Protein AF-A0A3C1V632-F1 (afdb_monomer_lite)

Secondary structure (DSSP, 8-state):
--S-SEE----HHHHHHHHHHHHH-TT--S----S-SS-EEHHHHHHHHHHHTT----SPPPHHHHHHHHGGGHHHHT-------HHHHHTT---S--

Radius of gyration: 15.88 Å; chains: 1; bounding box: 30×27×42 Å

pLDDT: mean 89.16, std 10.52, range [65.88, 98.31]

Structure (mmCIF, N/CA/C/O backbone):
data_AF-A0A3C1V632-F1
#
_entry.id   AF-A0A3C1V632-F1
#
loop_
_atom_site.group_PDB
_atom_site.id
_atom_site.type_symbol
_atom_site.label_atom_id
_atom_site.label_alt_id
_atom_site.label_comp_id
_atom_site.label_asym_id
_atom_site.label_entity_id
_atom_site.label_seq_id
_atom_site.pdbx_PDB_ins_code
_atom_site.Cartn_x
_atom_site.Cartn_y
_atom_site.Cartn_z
_atom_site.occupancy
_atom_site.B_iso_or_equiv
_atom_site.auth_seq_id
_atom_site.auth_comp_id
_atom_site.auth_asym_id
_atom_site.auth_atom_id
_atom_site.pdbx_PDB_model_num
ATOM 1 N N . GLY A 1 1 ? 7.852 10.509 -15.169 1.00 74.88 1 GLY A N 1
ATOM 2 C CA . GLY A 1 1 ? 8.317 11.387 -14.063 1.00 74.88 1 GLY A CA 1
ATOM 3 C C . GLY A 1 1 ? 9.647 10.891 -13.506 1.00 74.88 1 GLY A C 1
ATOM 4 O O . GLY A 1 1 ? 10.210 9.983 -14.101 1.00 74.88 1 GLY A O 1
ATOM 5 N N . ASN A 1 2 ? 10.150 11.454 -12.397 1.00 79.69 2 ASN A N 1
ATOM 6 C CA . ASN A 1 2 ? 11.472 11.105 -11.827 1.00 79.69 2 ASN A CA 1
ATOM 7 C C . ASN A 1 2 ? 11.470 9.885 -10.876 1.00 79.69 2 ASN A C 1
ATOM 9 O O . ASN A 1 2 ? 12.524 9.499 -10.379 1.00 79.69 2 ASN A O 1
ATOM 13 N N . GLY A 1 3 ? 10.301 9.297 -10.595 1.00 83.88 3 GLY A N 1
ATOM 14 C CA . GLY A 1 3 ? 10.153 8.080 -9.788 1.00 83.88 3 GLY A CA 1
ATOM 15 C C . GLY A 1 3 ? 10.287 8.278 -8.274 1.00 83.88 3 GLY A C 1
ATOM 16 O O . GLY A 1 3 ? 10.037 7.336 -7.527 1.00 83.88 3 GLY A O 1
ATOM 17 N N . ARG A 1 4 ? 10.641 9.487 -7.816 1.00 89.50 4 ARG A N 1
ATOM 18 C CA . ARG A 1 4 ? 10.843 9.816 -6.397 1.00 89.50 4 ARG A CA 1
ATOM 19 C C . ARG A 1 4 ? 9.546 10.156 -5.669 1.00 89.50 4 ARG A C 1
ATOM 21 O O . ARG A 1 4 ? 9.582 10.347 -4.457 1.00 89.50 4 ARG A O 1
ATOM 28 N N . GLN A 1 5 ? 8.416 10.258 -6.359 1.00 90.31 5 GLN A N 1
ATOM 29 C CA . GLN A 1 5 ? 7.134 10.481 -5.702 1.00 90.31 5 GLN A CA 1
ATOM 30 C C . GLN A 1 5 ? 6.790 9.306 -4.780 1.00 90.31 5 GLN A C 1
ATOM 32 O O . GLN A 1 5 ? 7.066 8.147 -5.104 1.00 90.31 5 GLN A O 1
ATOM 37 N N . TRP A 1 6 ? 6.222 9.616 -3.619 1.00 94.25 6 TRP A N 1
ATOM 38 C CA . TRP A 1 6 ? 5.627 8.604 -2.753 1.00 94.25 6 TRP A CA 1
ATOM 39 C C . TRP A 1 6 ? 4.367 8.052 -3.416 1.00 94.25 6 TRP A C 1
ATOM 41 O O . TRP A 1 6 ? 3.555 8.836 -3.907 1.00 94.25 6 TRP A O 1
ATOM 51 N N . MET A 1 7 ? 4.231 6.727 -3.432 1.00 92.56 7 MET A N 1
ATOM 52 C CA . MET A 1 7 ? 3.099 6.022 -4.027 1.00 92.56 7 MET A CA 1
ATOM 53 C C . MET A 1 7 ? 2.294 5.340 -2.914 1.00 92.56 7 MET A C 1
ATOM 55 O O . MET A 1 7 ? 2.722 4.292 -2.424 1.00 92.56 7 MET A O 1
ATOM 59 N N . PRO A 1 8 ? 1.148 5.908 -2.497 1.00 93.19 8 PRO A N 1
ATOM 60 C CA . PRO A 1 8 ? 0.179 5.176 -1.694 1.00 93.19 8 PRO A CA 1
ATOM 61 C C . PRO A 1 8 ? -0.267 3.925 -2.454 1.00 93.19 8 PRO A C 1
ATOM 63 O O . PRO A 1 8 ? -0.646 4.003 -3.621 1.00 93.19 8 PRO A O 1
ATOM 66 N N . TRP A 1 9 ? -0.206 2.771 -1.802 1.00 94.38 9 TRP A N 1
ATOM 67 C CA . TRP A 1 9 ? -0.565 1.483 -2.388 1.00 94.38 9 TRP A CA 1
ATOM 68 C C . TRP A 1 9 ? -1.253 0.615 -1.332 1.00 94.38 9 TRP A C 1
ATOM 70 O O . TRP A 1 9 ? -1.178 0.912 -0.141 1.00 94.38 9 TRP A O 1
ATOM 80 N N . GLY A 1 10 ? -1.928 -0.449 -1.756 1.00 96.25 10 GLY A N 1
ATOM 81 C CA . GLY A 1 10 ? -2.525 -1.435 -0.860 1.00 96.25 10 GLY A CA 1
ATOM 82 C C . GLY A 1 10 ? -2.995 -2.658 -1.637 1.00 96.25 10 GLY A C 1
ATOM 83 O O . GLY A 1 10 ? -3.475 -2.531 -2.765 1.00 96.25 10 GLY A O 1
ATOM 84 N N . HIS A 1 11 ? -2.837 -3.849 -1.058 1.00 97.19 11 HIS A N 1
ATOM 85 C CA . HIS A 1 11 ? -3.365 -5.069 -1.661 1.00 97.19 11 HIS A CA 1
ATOM 86 C C . HIS A 1 11 ? -4.890 -5.121 -1.503 1.00 97.19 11 HIS A C 1
ATOM 88 O O . HIS A 1 11 ? -5.413 -4.858 -0.422 1.00 97.19 11 HIS A O 1
ATOM 94 N N . VAL A 1 12 ? -5.612 -5.509 -2.558 1.00 97.38 12 VAL A N 1
ATOM 95 C CA . VAL A 1 12 ? -7.088 -5.497 -2.583 1.00 97.38 12 VAL A CA 1
ATOM 96 C C . VAL A 1 12 ? -7.721 -6.291 -1.430 1.00 97.38 12 VAL A C 1
ATOM 98 O O . VAL A 1 12 ? -8.729 -5.863 -0.873 1.00 97.38 12 VAL A O 1
ATOM 101 N N . ALA A 1 13 ? -7.101 -7.404 -1.022 1.00 98.19 13 ALA A N 1
ATOM 102 C CA . ALA A 1 13 ? -7.578 -8.207 0.105 1.00 98.19 13 ALA A CA 1
ATOM 103 C C . ALA A 1 13 ? -7.457 -7.468 1.448 1.00 98.19 13 ALA A C 1
ATOM 105 O O . ALA A 1 13 ? -8.377 -7.525 2.262 1.00 98.19 13 ALA A O 1
ATOM 106 N N . ASP A 1 14 ? -6.363 -6.734 1.668 1.00 98.31 14 ASP A N 1
ATOM 107 C CA . ASP A 1 14 ? -6.206 -5.940 2.887 1.00 98.31 14 ASP A CA 1
ATOM 108 C C . ASP A 1 14 ? -7.122 -4.718 2.878 1.00 98.31 14 ASP A C 1
ATOM 110 O O . ASP A 1 14 ? -7.659 -4.377 3.923 1.00 98.31 14 ASP A O 1
ATOM 114 N N . LEU A 1 15 ? -7.396 -4.111 1.716 1.00 98.12 15 LEU A N 1
ATOM 115 C CA . LEU A 1 15 ? -8.383 -3.029 1.615 1.00 98.12 15 LEU A CA 1
ATOM 116 C C . LEU A 1 15 ? -9.786 -3.503 2.019 1.00 98.12 15 LEU A C 1
ATOM 118 O O . LEU A 1 15 ? -10.446 -2.843 2.817 1.00 98.12 15 LEU A O 1
ATOM 122 N N . ALA A 1 16 ? -10.227 -4.667 1.531 1.00 98.19 16 ALA A N 1
ATOM 123 C CA . ALA A 1 16 ? -11.507 -5.253 1.935 1.00 98.19 16 ALA A CA 1
ATOM 124 C C . ALA A 1 16 ? -11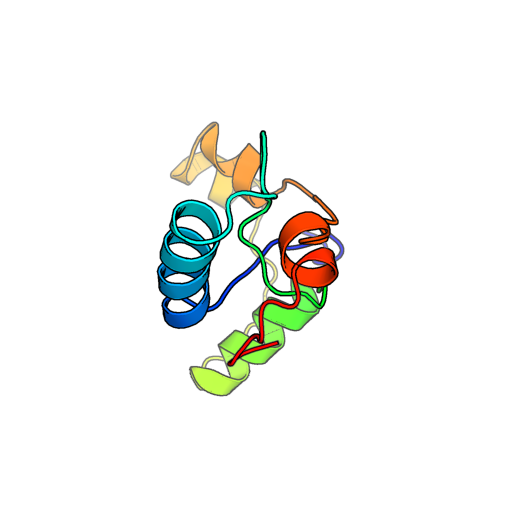.564 -5.506 3.452 1.00 98.19 16 ALA A C 1
ATOM 126 O O . ALA A 1 16 ? -12.537 -5.143 4.112 1.00 98.19 16 ALA A O 1
ATOM 127 N N . ARG A 1 17 ? -10.492 -6.074 4.018 1.00 98.31 17 ARG A N 1
ATOM 128 C CA . ARG A 1 17 ? -10.379 -6.326 5.461 1.00 98.31 17 ARG A CA 1
ATOM 129 C C . ARG A 1 17 ? -10.320 -5.038 6.282 1.00 98.31 17 ARG A C 1
ATOM 131 O O . ARG A 1 17 ? -10.875 -5.014 7.371 1.00 98.31 17 ARG A O 1
ATOM 138 N N . LEU A 1 18 ? -9.702 -3.974 5.772 1.00 97.94 18 LEU A N 1
ATOM 139 C CA . LEU A 1 18 ? -9.669 -2.663 6.424 1.00 97.94 18 LEU A CA 1
ATOM 140 C C . LEU A 1 18 ? -11.070 -2.061 6.546 1.00 97.94 18 LEU A C 1
ATOM 142 O O . LEU A 1 18 ? -11.384 -1.494 7.586 1.00 97.94 18 LEU A O 1
ATOM 146 N N . TYR A 1 19 ? -11.929 -2.209 5.532 1.00 97.38 19 TYR A N 1
ATOM 147 C CA . TYR A 1 19 ? -13.322 -1.759 5.638 1.00 97.38 19 TYR A CA 1
ATOM 148 C C . TYR A 1 19 ? -14.089 -2.514 6.726 1.00 97.38 19 TYR A C 1
ATOM 150 O O . TYR A 1 19 ? -14.806 -1.893 7.506 1.00 97.38 19 TYR A O 1
ATOM 158 N N . ILE A 1 20 ? -13.905 -3.835 6.807 1.00 97.81 20 ILE A N 1
ATOM 159 C CA . ILE A 1 20 ? -14.515 -4.659 7.859 1.00 97.81 20 ILE A CA 1
ATOM 160 C C . ILE A 1 20 ? -13.983 -4.232 9.233 1.00 97.81 20 ILE A C 1
ATOM 162 O O . ILE A 1 20 ? -14.769 -3.942 10.127 1.00 97.81 20 ILE A O 1
ATOM 166 N N . HIS A 1 21 ? -12.664 -4.085 9.374 1.00 97.81 21 HIS A N 1
ATOM 167 C CA . HIS A 1 21 ? -12.020 -3.643 10.613 1.00 97.81 21 HIS A CA 1
ATOM 168 C C . HIS A 1 21 ? -12.511 -2.268 11.071 1.00 97.81 21 HIS A C 1
ATOM 170 O O . HIS A 1 21 ? -12.809 -2.090 12.248 1.00 97.81 21 HIS A O 1
ATOM 176 N N . ALA A 1 22 ? -12.650 -1.309 10.150 1.00 97.31 22 ALA A N 1
ATOM 177 C CA . ALA A 1 22 ? -13.214 0.008 10.446 1.00 97.31 22 ALA A CA 1
ATOM 178 C C . ALA A 1 22 ? -14.669 -0.063 10.918 1.00 97.31 22 ALA A C 1
ATOM 180 O O . ALA A 1 22 ? -15.064 0.712 11.781 1.00 97.31 22 ALA A O 1
ATOM 181 N N . ASN A 1 23 ? -15.459 -0.982 10.362 1.00 96.62 23 ASN A N 1
ATOM 182 C CA . ASN A 1 23 ? -16.850 -1.177 10.756 1.00 96.62 23 ASN A CA 1
ATOM 183 C C . ASN A 1 23 ? -16.989 -1.887 12.115 1.00 96.62 23 ASN A C 1
ATOM 185 O O . ASN A 1 23 ? -17.902 -1.587 12.877 1.00 96.62 23 ASN A O 1
ATOM 189 N N . GLU A 1 24 ? -16.104 -2.835 12.422 1.00 97.06 24 GLU A N 1
ATOM 190 C CA . GLU A 1 24 ? -16.167 -3.654 13.641 1.00 97.06 24 GLU A CA 1
ATOM 191 C C . GLU A 1 24 ? -15.447 -3.016 14.841 1.00 97.06 24 GLU A C 1
ATOM 193 O O . GLU A 1 24 ? -15.733 -3.351 15.992 1.00 97.06 24 GLU A O 1
ATOM 198 N N . THR A 1 25 ? -14.535 -2.072 14.600 1.00 97.75 25 THR A N 1
ATOM 199 C CA . THR A 1 25 ? -13.729 -1.439 15.650 1.00 97.75 25 THR A CA 1
ATOM 200 C C . THR A 1 25 ? -14.339 -0.112 16.086 1.00 97.75 25 THR A C 1
ATOM 202 O O . THR A 1 25 ? -14.045 0.943 15.529 1.00 97.75 25 THR A O 1
ATOM 205 N N . SER A 1 26 ? -15.142 -0.145 17.150 1.00 95.81 26 SER A N 1
ATOM 206 C CA . SER A 1 26 ? -15.860 1.027 17.682 1.00 95.81 26 SER A CA 1
ATOM 207 C C . SER A 1 26 ? -14.970 2.191 18.143 1.00 95.81 26 SER A C 1
ATOM 209 O O . SER A 1 26 ? -15.440 3.325 18.248 1.00 95.81 26 SER A O 1
ATOM 211 N N . SER A 1 27 ? -13.686 1.946 18.422 1.00 96.56 27 SER A N 1
ATOM 212 C CA . SER A 1 27 ? -12.731 3.005 18.766 1.00 96.56 27 SER A CA 1
ATOM 213 C C . SER A 1 27 ? -12.287 3.834 17.555 1.00 96.56 27 SER A C 1
ATOM 215 O O . SER A 1 27 ? -11.843 4.970 17.740 1.00 96.56 27 SER A O 1
ATOM 217 N N . ILE A 1 28 ? -12.448 3.330 16.325 1.00 96.31 28 ILE A N 1
ATOM 218 C CA . ILE A 1 28 ? -12.150 4.086 15.105 1.00 96.31 28 ILE A CA 1
ATOM 219 C C . ILE A 1 28 ? -13.267 5.101 14.873 1.00 96.31 28 ILE A C 1
ATOM 221 O O . ILE A 1 28 ? -14.385 4.757 14.506 1.00 96.31 28 ILE A O 1
ATOM 225 N N . ASN A 1 29 ? -12.940 6.377 15.066 1.00 93.44 29 ASN A N 1
ATOM 226 C CA . ASN A 1 29 ? -13.845 7.492 14.826 1.00 93.44 29 ASN A CA 1
ATOM 227 C C . ASN A 1 29 ? -13.171 8.499 13.891 1.00 93.44 29 ASN A C 1
ATOM 229 O O . ASN A 1 29 ? -12.073 8.979 14.168 1.00 93.44 29 ASN A O 1
ATOM 233 N N . GLY A 1 30 ? -13.839 8.834 12.786 1.00 92.62 30 GLY A N 1
ATOM 234 C CA . GLY A 1 30 ? -13.303 9.740 11.770 1.00 92.62 30 GLY A CA 1
ATOM 235 C C . GLY A 1 30 ? -12.509 9.027 10.663 1.00 92.62 30 GLY A C 1
ATOM 236 O O . GLY A 1 30 ? -12.710 7.838 10.417 1.00 92.62 30 GLY A O 1
ATOM 237 N N . PRO A 1 31 ? -11.666 9.759 9.917 1.00 94.62 31 PRO A N 1
ATOM 238 C CA . PRO A 1 31 ? -11.018 9.231 8.724 1.00 94.62 31 PRO A CA 1
ATOM 239 C C . PRO A 1 31 ? -9.944 8.188 9.054 1.00 94.62 31 PRO A C 1
ATOM 241 O O . PRO A 1 31 ? -9.108 8.385 9.933 1.00 94.62 31 PRO A O 1
ATOM 244 N N . MET A 1 32 ? -9.906 7.120 8.257 1.00 96.12 32 MET A N 1
ATOM 245 C CA . MET A 1 32 ? -8.847 6.114 8.274 1.00 96.12 32 MET A CA 1
ATOM 246 C C . MET A 1 32 ? -8.227 5.988 6.881 1.00 96.12 32 MET A C 1
ATOM 248 O O . MET A 1 32 ? -8.933 5.820 5.887 1.00 96.12 32 MET A O 1
ATOM 252 N N . ASN A 1 33 ? -6.896 6.038 6.805 1.00 97.19 33 ASN A N 1
ATOM 253 C CA . ASN A 1 33 ? -6.180 5.809 5.552 1.00 97.19 33 ASN A CA 1
ATOM 254 C C . ASN A 1 33 ? -6.176 4.316 5.210 1.00 97.19 33 ASN A C 1
ATOM 256 O O . ASN A 1 33 ? -5.653 3.509 5.977 1.00 97.19 33 ASN A O 1
ATOM 260 N N . ALA A 1 34 ? -6.689 3.966 4.032 1.00 96.56 34 ALA A N 1
ATOM 261 C CA . ALA A 1 34 ? -6.669 2.602 3.516 1.00 96.56 34 ALA A CA 1
ATOM 262 C C . ALA A 1 34 ? -5.439 2.379 2.618 1.00 96.56 34 ALA A C 1
ATOM 264 O O . ALA A 1 34 ? -5.527 2.411 1.392 1.00 96.56 34 ALA A O 1
ATOM 265 N N . VAL A 1 35 ? -4.269 2.225 3.240 1.00 97.12 35 VAL A N 1
ATOM 266 C CA . VAL A 1 35 ? -2.978 2.016 2.562 1.00 97.12 35 VAL A CA 1
ATOM 267 C C . VAL A 1 35 ? -2.164 0.952 3.295 1.00 97.12 35 VAL A C 1
ATOM 269 O O . VAL A 1 35 ? -2.368 0.735 4.485 1.00 97.12 35 VAL A O 1
ATOM 272 N N . ALA A 1 36 ? -1.229 0.308 2.602 1.00 97.38 36 ALA A N 1
ATOM 273 C CA . ALA A 1 36 ? -0.252 -0.587 3.212 1.00 97.38 36 ALA A CA 1
ATOM 274 C C . ALA A 1 36 ? 0.642 0.164 4.226 1.00 97.38 36 ALA A C 1
ATOM 276 O O . ALA A 1 36 ? 0.864 1.374 4.085 1.00 97.38 36 ALA A O 1
ATOM 277 N N . PRO A 1 37 ? 1.177 -0.527 5.250 1.00 97.12 37 PRO A N 1
ATOM 278 C CA . PRO A 1 37 ? 1.904 0.103 6.349 1.00 97.12 37 PRO A CA 1
ATOM 279 C C . PRO A 1 37 ? 3.303 0.588 5.960 1.00 97.12 37 PRO A C 1
ATOM 281 O O . PRO A 1 37 ? 3.853 1.426 6.672 1.00 97.12 37 PRO A O 1
ATOM 284 N N . ASN A 1 38 ? 3.864 0.102 4.846 1.00 95.81 38 ASN A N 1
ATOM 285 C CA . ASN A 1 38 ? 5.205 0.448 4.383 1.00 95.81 38 ASN A CA 1
ATOM 286 C C . ASN A 1 38 ? 5.148 1.408 3.179 1.00 95.81 38 ASN A C 1
ATOM 288 O O . ASN A 1 38 ? 4.885 0.981 2.047 1.00 95.81 38 ASN A O 1
ATOM 292 N N . PRO A 1 39 ? 5.409 2.717 3.375 1.00 94.62 39 PRO A N 1
ATOM 293 C CA . PRO A 1 39 ? 5.440 3.673 2.279 1.00 94.62 39 PRO A CA 1
ATOM 294 C C . PRO A 1 39 ? 6.592 3.373 1.324 1.00 94.62 39 PRO A C 1
ATOM 296 O O . PRO A 1 39 ? 7.741 3.254 1.748 1.00 94.62 39 PRO A O 1
ATOM 299 N N . VAL A 1 40 ? 6.299 3.359 0.027 1.00 95.12 40 VAL A N 1
ATOM 300 C CA . VAL A 1 40 ? 7.292 3.122 -1.027 1.00 95.12 40 VAL A CA 1
ATOM 301 C C . VAL A 1 40 ? 7.341 4.283 -2.013 1.00 95.12 40 VAL A C 1
ATOM 303 O O . VAL A 1 40 ? 6.385 5.050 -2.191 1.00 95.12 40 VAL A O 1
ATOM 306 N N . ARG A 1 41 ? 8.479 4.427 -2.683 1.00 94.06 41 ARG A N 1
ATOM 307 C CA . ARG A 1 41 ? 8.631 5.302 -3.844 1.00 94.06 41 ARG A CA 1
ATOM 308 C C . ARG A 1 41 ? 8.027 4.636 -5.072 1.00 94.06 41 ARG A C 1
ATOM 310 O O . ARG A 1 41 ? 8.064 3.416 -5.228 1.00 94.06 41 ARG A O 1
ATOM 317 N N . ASN A 1 42 ? 7.555 5.445 -6.016 1.00 91.62 42 ASN A N 1
ATOM 318 C CA . ASN A 1 42 ? 7.035 4.936 -7.282 1.00 91.62 42 ASN A CA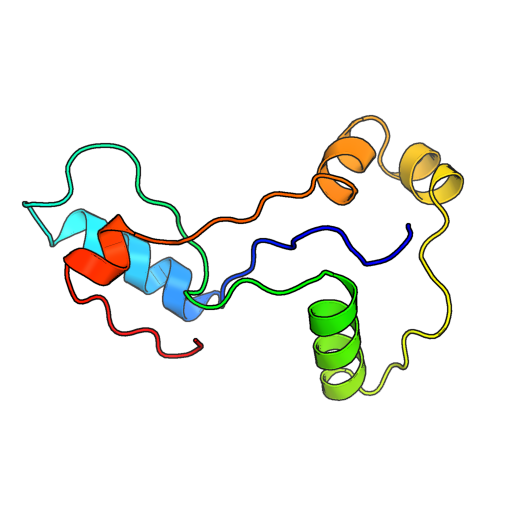 1
ATOM 319 C C . ASN A 1 42 ? 8.050 4.055 -8.028 1.00 91.62 42 ASN A C 1
ATOM 321 O O . ASN A 1 42 ? 7.657 3.072 -8.649 1.00 91.62 42 ASN A O 1
ATOM 325 N N . SER A 1 43 ? 9.347 4.381 -7.980 1.00 92.00 43 SER A N 1
ATOM 326 C CA . SER A 1 43 ? 10.397 3.545 -8.578 1.00 92.00 43 SER A CA 1
ATOM 327 C C . SER A 1 43 ? 10.467 2.139 -7.976 1.00 92.00 43 SER A C 1
ATOM 329 O O . SER A 1 43 ? 10.657 1.176 -8.715 1.00 92.00 43 SER A O 1
ATOM 331 N N . GLU A 1 44 ? 10.299 2.013 -6.659 1.00 93.75 44 GLU A N 1
ATOM 332 C CA . GLU A 1 44 ? 10.323 0.728 -5.951 1.00 93.75 44 GLU A CA 1
ATOM 333 C C . GLU A 1 44 ? 9.091 -0.100 -6.320 1.00 93.75 44 GLU A C 1
ATOM 335 O O . GLU A 1 44 ? 9.228 -1.239 -6.768 1.00 93.75 44 GLU A O 1
ATOM 340 N N . PHE A 1 45 ? 7.906 0.519 -6.258 1.00 92.81 45 PHE A N 1
ATOM 341 C CA . PHE A 1 45 ? 6.648 -0.106 -6.670 1.00 92.81 45 PHE A CA 1
ATOM 342 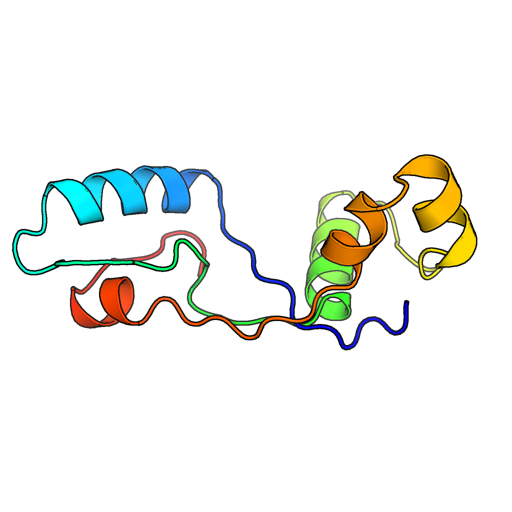C C . PHE A 1 45 ? 6.690 -0.577 -8.132 1.00 92.81 45 PHE A C 1
ATOM 344 O O . PHE A 1 45 ? 6.378 -1.726 -8.439 1.00 92.81 45 PHE A O 1
ATOM 351 N N . THR A 1 46 ? 7.140 0.293 -9.042 1.00 91.69 46 THR A N 1
ATOM 352 C CA . THR A 1 46 ? 7.212 -0.005 -10.481 1.00 91.69 46 THR A CA 1
ATOM 353 C C . THR A 1 46 ? 8.166 -1.165 -10.753 1.00 91.69 46 THR A C 1
ATOM 355 O O . THR A 1 46 ? 7.855 -2.039 -11.560 1.00 91.69 46 THR A O 1
ATOM 358 N N . LYS A 1 47 ? 9.317 -1.204 -10.069 1.00 92.69 47 LYS A N 1
ATOM 359 C CA . LYS A 1 47 ? 10.295 -2.290 -10.200 1.00 92.69 47 LYS A CA 1
ATOM 360 C C . LYS A 1 47 ? 9.724 -3.627 -9.717 1.00 92.69 47 LYS A C 1
ATOM 362 O O . LYS A 1 47 ? 9.892 -4.626 -10.413 1.00 92.69 47 LYS A O 1
ATOM 367 N N . ALA A 1 48 ? 9.043 -3.644 -8.569 1.00 93.19 48 ALA A N 1
ATOM 368 C CA . ALA A 1 48 ? 8.406 -4.849 -8.037 1.00 93.19 48 ALA A CA 1
ATOM 369 C C . ALA A 1 48 ? 7.305 -5.369 -8.978 1.00 93.19 48 ALA A C 1
ATOM 371 O O . ALA A 1 48 ? 7.288 -6.549 -9.327 1.00 93.19 48 ALA A O 1
ATOM 372 N N . LEU A 1 49 ? 6.444 -4.474 -9.472 1.00 91.62 49 LEU A N 1
ATOM 373 C CA . LEU A 1 49 ? 5.381 -4.824 -10.413 1.00 91.62 49 LEU A CA 1
ATOM 374 C C . LEU A 1 49 ? 5.937 -5.356 -11.744 1.00 91.62 49 LEU A C 1
ATOM 376 O O . LEU A 1 49 ? 5.471 -6.375 -12.251 1.00 91.62 49 LEU A O 1
ATOM 380 N N . ALA A 1 50 ? 6.961 -4.702 -12.295 1.00 92.94 50 ALA A N 1
ATOM 381 C CA . ALA A 1 50 ? 7.634 -5.126 -13.522 1.00 92.94 50 ALA A CA 1
ATOM 382 C C . ALA A 1 50 ? 8.233 -6.536 -13.403 1.00 92.94 50 ALA A C 1
ATOM 384 O O . ALA A 1 50 ? 8.108 -7.340 -14.331 1.00 92.94 50 ALA A O 1
ATOM 385 N N . ALA A 1 51 ? 8.855 -6.843 -12.259 1.00 93.81 51 ALA A N 1
ATOM 386 C CA . ALA A 1 51 ? 9.401 -8.165 -11.973 1.00 93.81 51 ALA A CA 1
ATOM 387 C C . ALA A 1 51 ? 8.293 -9.229 -11.925 1.00 93.81 51 ALA A C 1
ATOM 389 O O . ALA A 1 51 ? 8.407 -10.254 -12.599 1.00 93.81 51 ALA A O 1
ATOM 390 N N . GLN A 1 52 ? 7.192 -8.952 -11.217 1.00 93.81 52 GLN A N 1
ATOM 391 C CA . GLN A 1 52 ? 6.066 -9.883 -11.092 1.00 93.81 52 GLN A CA 1
ATOM 392 C C . GLN A 1 52 ? 5.369 -10.150 -12.433 1.00 93.81 52 GLN A C 1
ATOM 394 O O . GLN A 1 52 ? 5.004 -11.284 -12.736 1.00 93.81 52 GLN A O 1
ATOM 399 N N . LEU A 1 53 ? 5.220 -9.118 -13.268 1.00 93.06 53 LEU A N 1
ATOM 400 C CA . LEU A 1 53 ? 4.608 -9.232 -14.594 1.00 93.06 53 LEU A CA 1
ATOM 401 C C . LEU A 1 53 ? 5.568 -9.754 -15.673 1.00 93.06 53 LEU A C 1
ATOM 403 O O . LEU A 1 53 ? 5.144 -9.936 -16.814 1.00 93.06 53 LEU A O 1
ATOM 407 N N . LYS A 1 54 ? 6.853 -9.962 -15.351 1.00 92.38 54 LYS A N 1
ATOM 408 C CA . LYS A 1 54 ? 7.918 -10.288 -16.318 1.00 92.38 54 LYS A CA 1
ATOM 409 C C . LYS A 1 54 ? 7.985 -9.286 -17.482 1.00 92.38 54 LYS A C 1
ATOM 411 O O . LYS A 1 54 ? 8.234 -9.653 -18.628 1.00 92.38 54 LYS A O 1
ATOM 416 N N . ARG A 1 55 ? 7.739 -8.006 -17.191 1.00 90.19 55 ARG A N 1
ATOM 417 C CA . ARG A 1 55 ? 7.725 -6.903 -18.164 1.00 90.19 55 ARG A CA 1
ATOM 418 C C . ARG A 1 55 ? 8.606 -5.771 -17.650 1.00 90.19 55 ARG A C 1
ATOM 420 O O . ARG A 1 55 ? 8.141 -4.973 -16.838 1.00 90.19 55 ARG A O 1
ATOM 427 N N . PRO A 1 56 ? 9.875 -5.700 -18.069 1.00 84.62 56 PRO A N 1
ATOM 428 C CA . PRO A 1 56 ? 10.804 -4.747 -17.490 1.00 84.62 56 PRO A CA 1
ATOM 429 C C . PRO A 1 56 ? 10.435 -3.295 -17.841 1.00 84.62 56 PRO A C 1
ATOM 431 O O . PRO A 1 56 ? 10.132 -2.966 -18.987 1.00 84.62 56 PRO A O 1
ATOM 434 N N . ALA A 1 57 ? 10.472 -2.417 -16.836 1.00 84.75 57 ALA A N 1
ATOM 435 C CA . ALA A 1 57 ? 10.059 -1.017 -16.934 1.00 84.75 57 ALA A CA 1
ATOM 436 C C . ALA A 1 57 ? 11.275 -0.078 -17.047 1.00 84.75 57 ALA A C 1
ATOM 438 O O . ALA A 1 57 ? 11.645 0.595 -16.087 1.00 84.75 57 ALA A O 1
ATOM 439 N N . PHE A 1 58 ? 11.925 -0.053 -18.215 1.00 79.00 58 PHE A 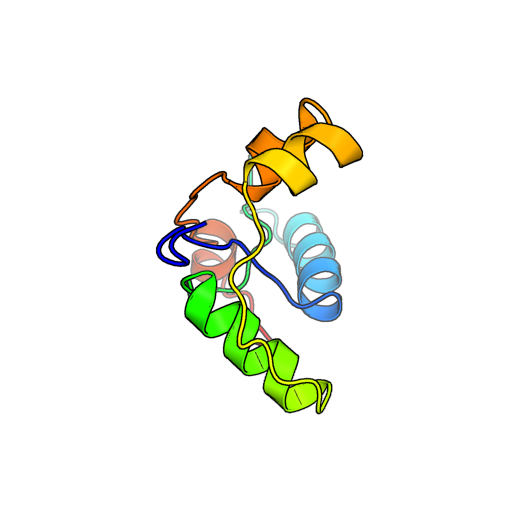N 1
ATOM 440 C CA . PHE A 1 58 ? 13.163 0.719 -18.423 1.00 79.00 58 PHE A CA 1
ATOM 441 C C . PHE A 1 58 ? 12.944 2.197 -18.765 1.00 79.00 58 PHE A C 1
ATOM 443 O O . PHE A 1 58 ? 13.823 3.020 -18.518 1.00 79.00 58 PHE A O 1
ATOM 450 N N . MET A 1 59 ? 11.791 2.547 -19.339 1.00 78.12 59 MET A N 1
ATOM 451 C CA . MET A 1 59 ? 11.503 3.919 -19.757 1.00 78.12 59 MET A CA 1
ATOM 452 C C . MET A 1 59 ? 10.566 4.608 -18.759 1.00 78.12 59 MET A C 1
ATOM 454 O O . MET A 1 59 ? 9.461 4.113 -18.522 1.00 78.12 59 MET A O 1
ATOM 458 N N . PRO A 1 60 ? 10.956 5.760 -18.183 1.00 74.94 60 PRO A N 1
ATOM 459 C CA . PRO A 1 60 ? 10.050 6.544 -17.361 1.00 74.94 60 PRO A CA 1
ATOM 460 C C . PRO A 1 60 ? 8.901 7.079 -18.219 1.00 74.94 60 PRO A C 1
ATOM 462 O O . PRO A 1 60 ? 9.111 7.571 -19.326 1.00 74.94 60 PRO A O 1
ATOM 465 N N . ALA A 1 61 ? 7.680 7.037 -17.683 1.00 71.31 61 ALA A N 1
ATOM 466 C 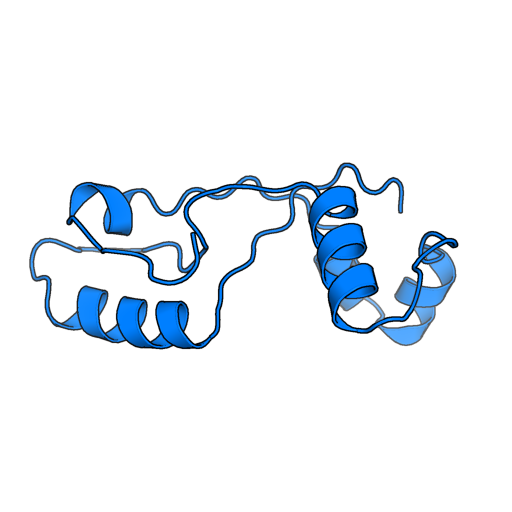CA . ALA A 1 61 ? 6.520 7.520 -18.419 1.00 71.31 61 ALA A CA 1
ATOM 467 C C . ALA A 1 61 ? 6.660 9.026 -18.755 1.00 71.31 61 ALA A C 1
ATOM 469 O O . ALA A 1 61 ? 6.927 9.830 -17.839 1.00 71.31 61 ALA A O 1
ATOM 470 N N . PRO A 1 62 ? 6.486 9.421 -20.032 1.00 70.19 62 PRO A N 1
ATOM 471 C CA . PRO A 1 62 ? 6.604 10.808 -20.457 1.00 70.19 62 PRO A CA 1
ATOM 472 C C . PRO A 1 62 ? 5.443 11.637 -19.902 1.00 70.19 62 PRO A C 1
ATOM 474 O O . PRO A 1 62 ? 4.271 11.328 -20.106 1.00 70.19 62 PRO A O 1
ATOM 477 N N . TYR A 1 63 ? 5.785 12.716 -19.195 1.00 66.31 63 TYR A N 1
ATOM 478 C CA . TYR A 1 63 ? 4.827 13.579 -18.494 1.00 66.31 63 TYR A CA 1
ATOM 479 C C . TYR A 1 63 ? 3.783 14.198 -19.439 1.00 66.31 63 TYR A C 1
ATOM 481 O O . TYR A 1 63 ? 2.586 14.156 -19.160 1.00 66.31 63 TYR A O 1
ATOM 489 N N . LEU A 1 64 ? 4.234 14.710 -20.589 1.00 66.00 64 LEU A N 1
ATOM 490 C CA . LEU A 1 64 ? 3.375 15.313 -21.615 1.00 66.00 64 LEU A CA 1
ATOM 491 C C . LEU A 1 64 ? 2.416 14.300 -22.253 1.00 66.00 64 LEU A C 1
ATOM 493 O O . LEU A 1 64 ? 1.242 14.611 -22.424 1.00 66.00 64 LEU A O 1
ATOM 497 N N . GLY A 1 65 ? 2.885 13.081 -22.541 1.00 70.50 65 GLY A N 1
ATOM 498 C CA . GLY A 1 65 ? 2.050 12.031 -23.134 1.00 70.50 65 GLY A CA 1
ATOM 499 C C . GLY A 1 65 ? 0.920 11.596 -22.201 1.00 70.50 65 GLY A C 1
ATOM 500 O O . GLY A 1 65 ? -0.230 11.512 -22.618 1.00 70.50 65 GLY A O 1
ATOM 501 N N . LEU A 1 66 ? 1.220 11.413 -20.912 1.00 68.56 66 LEU A N 1
ATOM 502 C CA . LEU A 1 66 ? 0.200 11.074 -19.918 1.00 68.56 66 LEU A CA 1
ATOM 503 C C . LEU A 1 66 ? -0.820 12.200 -19.718 1.00 68.56 66 LEU A C 1
ATOM 505 O O . LEU A 1 66 ? -2.008 11.919 -19.606 1.00 68.56 66 LEU A O 1
ATOM 509 N N . ARG A 1 67 ? -0.391 13.468 -19.714 1.00 66.62 67 ARG A N 1
ATOM 510 C CA . ARG A 1 67 ? -1.307 14.616 -19.608 1.00 66.62 67 ARG A CA 1
ATOM 511 C C . ARG A 1 67 ? -2.218 14.765 -20.830 1.00 66.62 67 ARG A C 1
ATOM 513 O O . ARG A 1 67 ? -3.361 15.171 -20.666 1.00 66.62 67 ARG A O 1
ATOM 520 N N . LEU A 1 68 ? -1.745 14.424 -22.028 1.00 73.94 68 LEU A N 1
ATOM 521 C CA . LEU A 1 68 ? -2.572 14.438 -23.240 1.00 73.94 68 LEU A CA 1
ATOM 522 C C . LEU A 1 68 ? -3.637 13.332 -23.230 1.00 73.94 68 LEU A C 1
ATOM 524 O O . LEU A 1 68 ? -4.763 13.582 -23.642 1.00 73.94 68 LEU A O 1
ATOM 528 N N . VAL A 1 69 ? -3.301 12.137 -22.732 1.00 80.44 69 VAL A N 1
ATOM 529 C CA . VAL A 1 69 ? -4.229 10.990 -22.686 1.00 80.44 69 VAL A CA 1
ATOM 530 C C . VAL A 1 69 ? -5.217 11.089 -21.520 1.00 80.44 69 VAL A C 1
ATOM 532 O O . VAL A 1 69 ? -6.398 10.805 -21.689 1.00 80.44 69 VAL A O 1
ATOM 535 N N . PHE A 1 70 ? -4.747 11.490 -20.336 1.00 72.19 70 PHE A N 1
ATOM 536 C CA . PHE A 1 70 ? -5.529 11.468 -19.093 1.00 72.19 70 PHE A CA 1
ATOM 537 C C . PHE A 1 70 ? -6.001 12.857 -18.628 1.00 72.19 70 PHE A C 1
ATOM 539 O O . PHE A 1 70 ? -6.665 12.969 -17.597 1.00 72.19 70 PHE A O 1
ATOM 546 N N . GLY A 1 71 ? -5.662 13.929 -19.351 1.00 76.00 71 GLY A N 1
ATOM 547 C CA . GLY A 1 71 ? -6.072 15.295 -19.023 1.00 76.00 71 GLY A CA 1
ATOM 548 C C . GLY A 1 71 ? -5.644 15.725 -17.615 1.00 76.00 71 GLY A C 1
ATOM 549 O O . GLY A 1 71 ? -4.494 15.550 -17.206 1.00 76.00 71 GLY A O 1
ATOM 550 N N . GLU A 1 72 ? -6.591 16.271 -16.852 1.00 71.12 72 GLU A N 1
ATOM 551 C CA . GLU A 1 72 ? -6.405 16.682 -15.452 1.00 71.12 72 GLU A CA 1
ATOM 552 C C . GLU A 1 72 ? -6.113 15.501 -14.507 1.00 71.12 72 GLU A C 1
ATOM 554 O O . GLU A 1 72 ? -5.413 15.672 -13.508 1.00 71.12 72 GLU A O 1
ATOM 559 N N . PHE A 1 73 ? -6.543 14.279 -14.851 1.00 68.56 73 PHE A N 1
ATOM 560 C CA . PHE A 1 73 ? -6.281 13.068 -14.061 1.00 68.56 73 PHE A CA 1
ATOM 561 C C . PHE A 1 73 ? -4.786 12.720 -14.011 1.00 68.56 73 PHE A C 1
ATOM 563 O O . PHE A 1 73 ? -4.307 12.090 -13.067 1.00 68.56 73 PHE A O 1
ATOM 570 N N . ALA A 1 74 ? -4.002 13.216 -14.974 1.00 68.44 74 ALA A N 1
ATOM 571 C CA . ALA A 1 74 ? -2.553 13.100 -14.933 1.00 68.44 74 ALA A CA 1
ATOM 572 C C . ALA A 1 74 ? -1.947 13.765 -13.686 1.00 68.44 74 ALA A C 1
ATOM 574 O O . ALA A 1 74 ? -0.932 13.287 -13.192 1.00 68.44 74 ALA A O 1
ATOM 575 N N . LYS A 1 75 ? -2.570 14.809 -13.114 1.00 67.62 75 LYS A N 1
ATOM 576 C CA . LYS A 1 75 ? -2.097 15.414 -11.856 1.00 67.62 75 LYS A CA 1
ATOM 577 C C . LYS A 1 75 ? -2.117 14.414 -10.699 1.00 67.62 75 LYS A C 1
ATOM 579 O O . LYS A 1 75 ? -1.189 14.422 -9.897 1.00 67.62 75 LYS A O 1
ATOM 584 N N . VAL A 1 76 ? -3.109 13.520 -10.655 1.00 68.88 76 VAL A N 1
ATOM 585 C CA . VAL A 1 76 ? -3.198 12.446 -9.649 1.00 68.88 76 VAL A CA 1
ATOM 586 C C . VAL A 1 76 ? -2.050 11.451 -9.821 1.00 68.88 76 VAL A C 1
ATOM 588 O O . VAL A 1 76 ? -1.403 11.094 -8.844 1.00 68.88 76 VAL A O 1
ATOM 591 N N . LEU A 1 77 ? -1.711 11.086 -11.064 1.00 65.88 77 LEU A N 1
ATOM 592 C CA . LEU A 1 77 ? -0.577 10.196 -11.367 1.00 65.88 77 LEU A CA 1
ATOM 593 C C . LEU A 1 77 ? 0.785 10.768 -10.935 1.00 65.88 77 LEU A C 1
ATOM 595 O O . LEU A 1 77 ? 1.751 10.020 -10.773 1.00 65.88 77 LEU A O 1
ATOM 599 N N . PHE A 1 78 ? 0.878 12.089 -10.768 1.00 67.88 78 PHE A N 1
ATOM 600 C CA . PHE A 1 78 ? 2.088 12.778 -10.318 1.00 67.88 78 PHE A CA 1
ATOM 601 C C . PHE A 1 78 ? 2.009 13.286 -8.876 1.00 67.88 78 PHE A C 1
ATOM 603 O O . PHE A 1 78 ? 2.976 13.887 -8.401 1.00 67.88 78 PHE A O 1
ATOM 610 N N . ALA A 1 79 ? 0.902 13.042 -8.172 1.00 78.38 79 ALA A N 1
ATOM 611 C CA . ALA A 1 79 ? 0.803 13.352 -6.758 1.00 78.38 79 ALA A CA 1
ATOM 612 C C . ALA A 1 79 ? 1.832 12.527 -5.968 1.00 78.38 79 ALA A C 1
ATOM 614 O O . ALA A 1 79 ? 2.151 11.388 -6.306 1.00 78.38 79 ALA A O 1
ATOM 615 N N . SER A 1 80 ? 2.382 13.127 -4.915 1.00 86.81 80 SER A N 1
ATOM 616 C CA . SER A 1 80 ? 3.337 12.477 -4.022 1.00 86.81 80 SER A CA 1
ATOM 617 C C . SER A 1 80 ? 2.818 12.590 -2.603 1.00 86.81 80 SER A C 1
ATOM 619 O O . SER A 1 80 ? 2.946 13.647 -1.987 1.00 86.81 80 SER A O 1
ATOM 621 N N . GLN A 1 81 ? 2.268 11.505 -2.070 1.00 88.50 81 GLN A N 1
ATOM 622 C CA . GLN A 1 81 ? 1.731 11.478 -0.712 1.00 88.50 81 GLN A CA 1
ATOM 623 C C . GLN A 1 81 ? 2.398 10.360 0.082 1.00 88.50 81 GLN A C 1
ATOM 625 O O . GLN A 1 81 ? 2.268 9.184 -0.250 1.00 88.50 81 GLN A O 1
ATOM 630 N N . LYS A 1 82 ? 3.138 10.729 1.133 1.00 93.56 82 LYS A N 1
ATOM 631 C CA . LYS A 1 82 ? 3.653 9.762 2.105 1.00 93.56 82 LYS A CA 1
ATOM 632 C C . LYS A 1 82 ? 2.568 9.535 3.150 1.00 93.56 82 LYS A C 1
ATOM 634 O O . LYS A 1 82 ? 2.441 10.329 4.076 1.00 93.56 82 LYS A O 1
ATOM 639 N N . VAL A 1 83 ? 1.771 8.493 2.958 1.00 94.81 83 VAL A N 1
ATOM 640 C CA . VAL A 1 83 ? 0.629 8.174 3.820 1.00 94.81 83 VAL A CA 1
ATOM 641 C C . VAL A 1 83 ? 0.987 6.986 4.703 1.00 94.81 83 VAL A C 1
ATOM 643 O O . VAL A 1 83 ? 1.604 6.036 4.232 1.00 94.81 83 VAL A O 1
ATOM 646 N N . VAL A 1 84 ? 0.610 7.058 5.978 1.00 95.75 84 VAL A N 1
ATOM 647 C CA . VAL A 1 84 ? 0.758 5.972 6.953 1.00 95.75 84 VAL A CA 1
ATOM 648 C C . VAL A 1 84 ? -0.633 5.655 7.516 1.00 95.75 84 VAL A C 1
ATOM 650 O O . VAL A 1 84 ? -1.382 6.590 7.830 1.00 95.75 84 VAL A O 1
ATOM 653 N N . PRO A 1 85 ? -1.018 4.374 7.639 1.00 97.19 85 PRO A N 1
ATOM 654 C CA . PRO A 1 85 ? -2.340 3.980 8.116 1.00 97.19 85 PRO A CA 1
ATOM 655 C C . PRO A 1 85 ? -2.387 3.947 9.651 1.00 97.19 85 PRO A C 1
ATOM 657 O O . PRO A 1 85 ? -2.617 2.904 10.255 1.00 97.19 85 PRO A O 1
ATOM 660 N N . GLN A 1 86 ? -2.144 5.097 10.290 1.00 97.31 86 GLN A N 1
ATOM 661 C CA . GLN A 1 86 ? -1.942 5.192 11.742 1.00 97.31 86 GLN A CA 1
ATOM 662 C C . GLN A 1 86 ? -3.104 4.600 12.555 1.00 97.31 86 GLN A C 1
ATOM 664 O O . GLN A 1 86 ? -2.860 3.744 13.396 1.00 97.31 86 GLN A O 1
ATOM 669 N N . ALA A 1 87 ? -4.356 4.947 12.236 1.00 97.56 87 ALA A N 1
ATOM 670 C CA . ALA A 1 87 ? -5.521 4.408 12.943 1.00 97.56 87 ALA A CA 1
ATOM 671 C C . ALA A 1 87 ? -5.634 2.874 12.836 1.00 97.56 87 ALA A C 1
ATOM 673 O O . ALA A 1 87 ? -5.970 2.210 13.814 1.00 97.56 87 ALA A O 1
ATOM 674 N N . ALA A 1 88 ? -5.307 2.289 11.678 1.00 97.62 88 ALA A N 1
ATOM 675 C CA . ALA A 1 88 ? -5.301 0.836 11.507 1.00 97.62 88 ALA A CA 1
ATOM 676 C C . ALA A 1 88 ? -4.176 0.175 12.325 1.00 97.62 88 ALA A C 1
ATOM 678 O O . ALA A 1 88 ? -4.385 -0.873 12.928 1.00 97.62 88 ALA A O 1
ATOM 679 N N . LEU A 1 89 ? -2.994 0.800 12.385 1.00 97.38 89 LEU A N 1
ATOM 680 C CA . LEU A 1 89 ? -1.862 0.306 13.176 1.00 97.38 89 LEU A CA 1
ATOM 681 C C . LEU A 1 89 ? -2.143 0.366 14.683 1.00 97.38 89 LEU A C 1
ATOM 683 O O . LEU A 1 89 ? -1.912 -0.609 15.390 1.00 97.38 89 LEU A O 1
ATOM 687 N N . GLU A 1 90 ? -2.676 1.487 15.168 1.00 97.31 90 GLU A N 1
ATOM 688 C CA . GLU A 1 90 ? -2.990 1.706 16.588 1.00 97.31 90 GLU A CA 1
ATOM 689 C C . GLU A 1 90 ? -4.108 0.790 17.096 1.00 97.31 90 GLU A C 1
ATOM 691 O O . GLU A 1 90 ? -4.134 0.430 18.270 1.00 97.31 90 GLU A O 1
ATOM 696 N N . THR A 1 91 ? -5.008 0.368 16.208 1.00 97.31 91 THR A N 1
ATOM 697 C CA . THR A 1 91 ? -6.099 -0.569 16.518 1.00 97.31 91 THR A CA 1
ATOM 698 C C . THR A 1 91 ? -5.728 -2.031 16.259 1.00 97.31 91 THR A C 1
ATOM 700 O O . THR A 1 91 ? -6.574 -2.914 16.385 1.00 97.31 91 THR A O 1
ATOM 703 N N . GLY A 1 92 ? -4.462 -2.307 15.923 1.00 97.00 92 GLY A N 1
ATOM 704 C CA . GLY A 1 92 ? -3.926 -3.663 15.811 1.00 97.00 92 GLY A CA 1
ATOM 705 C C . GLY A 1 92 ? -4.306 -4.408 14.530 1.00 97.00 92 GLY A C 1
ATOM 706 O O . GLY A 1 92 ? -4.245 -5.637 14.508 1.00 97.00 92 GLY A O 1
ATOM 707 N N . PHE A 1 93 ? -4.686 -3.706 13.458 1.00 98.06 93 PHE A N 1
ATOM 708 C CA . PHE A 1 93 ? -4.979 -4.349 12.179 1.00 98.06 93 PHE A CA 1
ATOM 709 C C . PHE A 1 93 ? -3.754 -5.105 11.640 1.00 98.06 93 PHE A C 1
ATOM 711 O O . PHE A 1 93 ? -2.695 -4.526 11.385 1.00 98.06 93 PHE A O 1
ATOM 718 N N . ALA A 1 94 ? -3.915 -6.410 11.418 1.00 97.56 94 ALA A N 1
ATOM 719 C CA . ALA A 1 94 ? -2.861 -7.277 10.905 1.00 97.56 94 ALA A CA 1
ATOM 720 C C . ALA A 1 94 ? -2.911 -7.372 9.370 1.00 97.56 94 ALA A C 1
ATOM 722 O O . ALA A 1 94 ? -3.741 -8.101 8.810 1.00 97.56 94 ALA A O 1
ATOM 723 N N . TYR A 1 95 ? -2.005 -6.661 8.696 1.00 98.06 95 TYR A N 1
ATOM 724 C CA . TYR A 1 95 ? -1.828 -6.721 7.240 1.00 98.06 95 TYR A CA 1
ATOM 725 C C . TYR A 1 95 ? -1.346 -8.103 6.790 1.00 98.06 95 TYR A C 1
ATOM 727 O O . TYR A 1 95 ? -0.410 -8.656 7.364 1.00 98.06 95 TYR A O 1
ATOM 735 N N . GLN A 1 96 ? -1.972 -8.651 5.746 1.00 97.88 96 GLN A N 1
ATOM 736 C CA . GLN A 1 96 ? -1.491 -9.869 5.083 1.00 97.88 96 GLN A CA 1
ATOM 737 C C . GLN A 1 96 ? -0.387 -9.556 4.066 1.00 97.88 96 GLN A C 1
ATOM 739 O O . GLN A 1 96 ? 0.490 -10.387 3.838 1.00 97.88 96 GLN A O 1
ATOM 744 N N . PHE A 1 97 ? -0.419 -8.360 3.476 1.00 96.81 97 PHE A N 1
ATOM 745 C CA . PHE A 1 97 ? 0.506 -7.883 2.452 1.00 96.81 97 PHE A CA 1
ATOM 746 C C . PHE A 1 97 ? 1.086 -6.518 2.874 1.00 96.81 97 PHE A C 1
ATOM 748 O O . PHE A 1 97 ? 0.596 -5.480 2.419 1.00 96.81 97 PHE A O 1
ATOM 755 N N . PRO A 1 98 ? 2.077 -6.505 3.787 1.00 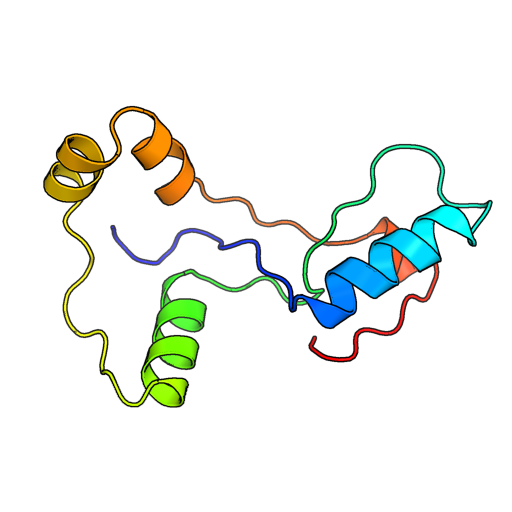90.94 98 PRO A N 1
ATOM 756 C CA . PRO A 1 98 ? 2.631 -5.276 4.351 1.00 90.94 98 PRO A CA 1
ATOM 757 C C . PRO A 1 98 ? 3.531 -4.495 3.384 1.00 90.94 98 PRO A C 1
ATOM 759 O O . PRO A 1 98 ? 4.201 -5.112 2.527 1.00 90.94 98 PRO A O 1
#

Foldseek 3Di:
DPQQFWDFADDPVQLVVVVVCCVPPPVDDDDFDSGDQDIDTSNVVQCVVCVVVVHDDPDDDDLVVCCVVVPPCSVVVVHGDPDHRVVCVVSPPDGPPD

Sequence (98 aa):
GNGRQWMPWGHVADLARLYIHANETSSINGPMNAVAPNPVRNSEFTKALAAQLKRPAFMPAPYLGLRLVFGEFAKVLFASQKVVPQAALETGFAYQFP